Protein AF-A0A7C5R5G2-F1 (afdb_monomer_lite)

Secondary structure (DSSP, 8-state):
--HHHHHHHHHHHHHHHHTS---HHHHHHHHHHHHHHT-HHHHHHHHHHHHT-SSSHHHHHHHHHHHHGGGS-HHHHHHHHHHHHHHHHTTS---HHHHHHHHHHHHHTT-HHHHHHHHS--

Sequence (122 aa):
MLNEEKKILMLLKAIIFHYHGLVEEEEKILYRSAAELDAEKELKWAFDFIARDYITAFERAREYLNQAIKKLGKSKRVQFLNLTWLANREKGYITEMEAAAILKIAKDWEVDRELVSMVQPR

Structure (mmCIF, N/CA/C/O backbone):
data_AF-A0A7C5R5G2-F1
#
_entry.id   AF-A0A7C5R5G2-F1
#
loop_
_atom_site.group_PDB
_atom_site.id
_atom_site.type_symbol
_atom_site.label_atom_id
_atom_site.label_alt_id
_atom_site.label_comp_id
_atom_site.label_asym_id
_atom_site.label_entity_id
_atom_site.label_seq_id
_atom_site.pdbx_PDB_ins_code
_atom_site.Cartn_x
_atom_site.Cartn_y
_atom_site.Cartn_z
_atom_site.occupancy
_atom_site.B_iso_or_equiv
_atom_site.auth_seq_id
_atom_site.auth_comp_id
_atom_site.auth_asym_id
_atom_site.auth_atom_id
_atom_site.pdbx_PDB_model_num
ATOM 1 N N . MET A 1 1 ? -0.364 -9.573 13.105 1.00 68.00 1 MET A N 1
ATOM 2 C CA . MET A 1 1 ? -1.198 -8.803 12.154 1.00 68.00 1 MET A CA 1
ATOM 3 C C . MET A 1 1 ? -2.348 -9.704 11.726 1.00 68.00 1 MET A C 1
ATOM 5 O 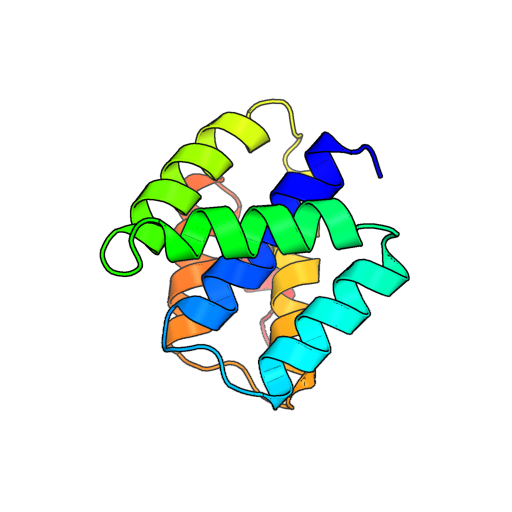O . MET A 1 1 ? -2.089 -10.883 11.518 1.00 68.00 1 MET A O 1
ATOM 9 N N . LEU A 1 2 ? -3.588 -9.210 11.670 1.00 84.88 2 LEU A N 1
ATOM 10 C CA . LEU A 1 2 ? -4.733 -10.013 11.198 1.00 84.88 2 LEU A CA 1
ATOM 11 C C . LEU A 1 2 ? -4.656 -10.215 9.673 1.00 84.88 2 LEU A C 1
ATOM 13 O O . LEU A 1 2 ? -4.081 -9.376 8.985 1.00 84.88 2 LEU A O 1
ATOM 17 N N . ASN A 1 3 ? -5.261 -11.275 9.130 1.00 87.94 3 ASN A N 1
ATOM 18 C CA . ASN A 1 3 ? -5.209 -11.557 7.683 1.00 87.94 3 ASN A CA 1
ATOM 19 C C . ASN A 1 3 ? -5.748 -10.390 6.834 1.00 87.94 3 ASN A C 1
ATOM 21 O O . ASN A 1 3 ? -5.172 -10.043 5.807 1.00 87.94 3 ASN A O 1
ATOM 25 N N . GLU A 1 4 ? -6.805 -9.711 7.293 1.00 92.44 4 GLU A N 1
ATOM 26 C CA . GLU A 1 4 ? -7.324 -8.511 6.620 1.00 92.44 4 GLU A CA 1
ATOM 27 C C . GLU A 1 4 ? -6.304 -7.364 6.609 1.00 92.44 4 GLU A C 1
ATOM 29 O O . GLU A 1 4 ? -6.132 -6.698 5.592 1.00 92.44 4 GLU A O 1
ATOM 34 N N . GLU A 1 5 ? -5.581 -7.161 7.711 1.00 95.88 5 GLU A N 1
ATOM 35 C CA . GLU A 1 5 ? -4.531 -6.144 7.810 1.00 95.88 5 GLU A CA 1
ATOM 36 C C . GLU A 1 5 ? -3.349 -6.456 6.882 1.00 95.88 5 GLU A C 1
ATOM 38 O O . GLU A 1 5 ? -2.877 -5.560 6.182 1.00 95.88 5 GLU A O 1
ATOM 43 N N . LYS A 1 6 ? -2.918 -7.726 6.822 1.00 97.06 6 LYS A N 1
ATOM 44 C CA . LYS A 1 6 ? -1.882 -8.189 5.884 1.00 97.06 6 LYS A CA 1
ATOM 45 C C . LYS A 1 6 ? -2.307 -7.906 4.443 1.00 97.06 6 LYS A C 1
ATOM 47 O O . LYS A 1 6 ? -1.533 -7.357 3.665 1.00 97.06 6 LYS A O 1
ATOM 52 N N . LYS A 1 7 ? -3.569 -8.191 4.111 1.00 97.38 7 LYS A N 1
ATOM 53 C CA . LYS A 1 7 ? -4.141 -7.977 2.777 1.00 97.38 7 LYS A CA 1
ATOM 54 C C . LYS A 1 7 ? -4.173 -6.505 2.374 1.00 97.38 7 LYS A C 1
ATOM 56 O O . LYS A 1 7 ? -3.806 -6.174 1.249 1.00 97.38 7 LYS A O 1
ATOM 61 N N . ILE A 1 8 ? -4.583 -5.625 3.289 1.00 97.62 8 ILE A N 1
ATOM 62 C CA . ILE A 1 8 ? -4.562 -4.170 3.082 1.00 97.62 8 ILE A CA 1
ATOM 63 C C . ILE A 1 8 ? -3.128 -3.702 2.831 1.00 97.62 8 ILE A C 1
ATOM 65 O O . ILE A 1 8 ? -2.879 -2.985 1.865 1.00 97.62 8 ILE A O 1
ATOM 69 N N . LEU A 1 9 ? -2.185 -4.126 3.676 1.00 98.06 9 LEU A N 1
ATOM 70 C CA . LEU A 1 9 ? -0.795 -3.698 3.576 1.00 98.06 9 LEU A CA 1
ATOM 71 C C . LEU A 1 9 ? -0.115 -4.214 2.300 1.00 98.06 9 LEU A C 1
ATOM 73 O O . LEU A 1 9 ? 0.606 -3.453 1.661 1.00 98.06 9 LEU A O 1
ATOM 77 N N . MET A 1 10 ? -0.354 -5.468 1.901 1.00 98.44 10 MET A N 1
ATOM 78 C CA . MET A 1 10 ? 0.207 -6.023 0.663 1.00 98.44 10 MET A CA 1
ATOM 79 C C . MET A 1 10 ? -0.343 -5.324 -0.573 1.00 98.44 10 MET A C 1
ATOM 81 O O . MET A 1 10 ? 0.436 -4.971 -1.454 1.00 98.44 10 MET A O 1
ATOM 85 N N . LEU A 1 11 ? -1.649 -5.042 -0.620 1.00 98.62 11 LEU A N 1
ATOM 86 C CA . LEU A 1 11 ? -2.214 -4.266 -1.721 1.00 98.62 11 LEU A CA 1
ATOM 87 C C . LEU A 1 11 ? -1.662 -2.846 -1.760 1.00 98.62 11 LEU A C 1
ATOM 89 O O . LEU A 1 11 ? -1.316 -2.377 -2.837 1.00 98.62 11 LEU A O 1
ATOM 93 N N . LEU A 1 12 ? -1.560 -2.179 -0.607 1.00 98.56 12 LEU A N 1
ATOM 94 C CA . LEU A 1 12 ? -1.000 -0.834 -0.523 1.00 98.56 12 LEU A CA 1
ATOM 95 C C . LEU A 1 12 ? 0.446 -0.806 -1.036 1.00 98.56 12 LEU A C 1
ATOM 97 O O . LEU A 1 12 ? 0.772 0.026 -1.873 1.00 98.56 12 LEU A O 1
ATOM 101 N N . LYS A 1 13 ? 1.306 -1.727 -0.590 1.00 98.38 13 LYS A N 1
ATOM 102 C CA . LYS A 1 13 ? 2.688 -1.803 -1.084 1.00 98.38 13 LYS A CA 1
ATOM 103 C C . LYS A 1 13 ? 2.733 -2.084 -2.585 1.00 98.38 13 LYS A C 1
ATOM 105 O O . LYS A 1 13 ? 3.390 -1.348 -3.316 1.00 98.38 13 LYS A O 1
ATOM 110 N N . ALA A 1 14 ? 2.017 -3.113 -3.039 1.00 98.31 14 ALA A N 1
ATOM 111 C CA . ALA A 1 14 ? 2.031 -3.527 -4.436 1.00 98.31 14 ALA A CA 1
ATOM 112 C C . ALA A 1 14 ? 1.533 -2.411 -5.359 1.00 98.31 14 ALA A C 1
ATOM 114 O O . ALA A 1 14 ? 2.188 -2.112 -6.351 1.00 98.31 14 ALA A O 1
ATOM 115 N N . ILE A 1 15 ? 0.418 -1.751 -5.027 1.00 98.25 15 ILE A N 1
ATOM 116 C CA . ILE A 1 15 ? -0.140 -0.725 -5.911 1.00 98.25 15 ILE A CA 1
ATOM 117 C C . ILE A 1 15 ? 0.753 0.512 -6.022 1.00 98.25 15 ILE A C 1
ATOM 119 O O . ILE A 1 15 ? 0.791 1.130 -7.082 1.00 98.25 15 ILE A O 1
ATOM 123 N N . ILE A 1 16 ? 1.494 0.859 -4.965 1.00 98.12 16 ILE A N 1
ATOM 124 C CA . ILE A 1 16 ? 2.441 1.975 -5.019 1.00 98.12 16 ILE A CA 1
ATOM 125 C C . ILE A 1 16 ? 3.607 1.653 -5.957 1.00 98.12 16 ILE A C 1
ATOM 127 O O . ILE A 1 16 ? 3.892 2.464 -6.832 1.00 98.12 16 ILE A O 1
ATOM 131 N N . PHE A 1 17 ? 4.218 0.470 -5.847 1.00 96.94 17 PHE A N 1
ATOM 132 C CA . PHE A 1 17 ? 5.287 0.074 -6.772 1.00 96.94 17 PHE A CA 1
ATOM 133 C C . PHE A 1 17 ? 4.783 -0.102 -8.214 1.00 96.94 17 PHE A C 1
ATOM 135 O O . PHE A 1 17 ? 5.445 0.291 -9.164 1.00 96.94 17 PHE A O 1
ATOM 142 N N . HIS A 1 18 ? 3.565 -0.614 -8.407 1.00 95.56 18 HIS A N 1
ATOM 143 C CA . HIS A 1 18 ? 2.971 -0.737 -9.740 1.00 95.56 18 HIS A CA 1
ATOM 144 C C . HIS A 1 18 ? 2.551 0.600 -10.368 1.00 95.56 18 HIS A C 1
ATOM 146 O O . HIS A 1 18 ? 2.220 0.614 -11.553 1.00 95.56 18 HIS A O 1
ATOM 152 N N . TYR A 1 19 ? 2.548 1.710 -9.621 1.00 92.12 19 TYR A N 1
ATOM 153 C CA . TYR A 1 19 ? 1.998 2.984 -10.093 1.00 92.12 19 TYR A CA 1
ATOM 154 C C . TYR A 1 19 ? 2.728 3.549 -11.322 1.00 92.12 19 TYR A C 1
ATOM 156 O O . TYR A 1 19 ? 2.115 4.240 -12.133 1.00 92.12 19 TYR A O 1
ATOM 164 N N . HIS A 1 20 ? 4.016 3.235 -11.482 1.00 89.56 20 HIS A N 1
ATOM 165 C CA . HIS A 1 20 ? 4.832 3.629 -12.640 1.00 89.56 20 HIS A CA 1
ATOM 166 C C . HIS A 1 20 ? 5.376 2.434 -13.446 1.00 89.56 20 HIS A C 1
ATOM 168 O O . HIS A 1 20 ? 6.091 2.628 -14.427 1.00 89.56 20 HIS A O 1
ATOM 174 N N . GLY A 1 21 ? 4.960 1.214 -13.095 1.00 90.44 21 GLY A N 1
ATOM 175 C CA . GLY A 1 21 ? 5.482 -0.034 -13.646 1.00 90.44 21 GLY A CA 1
ATOM 176 C C . GLY A 1 21 ? 6.455 -0.707 -12.681 1.00 90.44 21 GLY A C 1
ATOM 177 O O . GLY A 1 21 ? 7.481 -0.146 -12.327 1.00 90.44 21 GLY A O 1
ATOM 178 N N . LEU A 1 22 ? 6.128 -1.935 -12.275 1.00 93.75 22 LEU A N 1
ATOM 179 C CA . LEU A 1 22 ? 6.937 -2.697 -11.326 1.00 93.75 22 LEU A CA 1
ATOM 180 C C . LEU A 1 22 ? 8.212 -3.224 -11.998 1.00 93.75 22 LEU A C 1
ATOM 182 O O . LEU A 1 22 ? 8.121 -3.909 -13.020 1.00 93.75 22 LEU A O 1
ATOM 186 N N . VAL A 1 23 ? 9.373 -2.964 -11.393 1.00 93.88 23 VAL A N 1
ATOM 187 C CA . VAL A 1 23 ? 10.660 -3.550 -11.817 1.00 93.88 23 VAL A CA 1
ATOM 188 C C . VAL A 1 23 ? 11.107 -4.699 -10.905 1.00 93.88 23 VAL A C 1
ATOM 190 O O . VAL A 1 23 ? 10.603 -4.864 -9.794 1.00 93.88 23 VAL A O 1
ATOM 193 N N . GLU A 1 24 ? 12.072 -5.505 -11.361 1.00 94.56 24 GLU A N 1
ATOM 194 C CA . GLU A 1 24 ? 12.505 -6.731 -10.671 1.00 94.56 24 GLU A CA 1
ATOM 195 C C . GLU A 1 24 ? 13.018 -6.462 -9.242 1.00 94.56 24 GLU A C 1
ATOM 197 O O . GLU A 1 24 ? 12.731 -7.220 -8.312 1.00 94.56 24 GLU A O 1
ATOM 202 N N . GLU A 1 25 ? 13.764 -5.374 -9.029 1.00 94.81 25 GLU A N 1
ATOM 203 C CA . GLU A 1 25 ? 14.253 -4.990 -7.702 1.00 94.81 25 GLU A CA 1
ATOM 204 C C . GLU A 1 25 ? 13.109 -4.666 -6.731 1.00 94.81 25 GLU A C 1
ATOM 206 O O . GLU A 1 25 ? 13.164 -5.037 -5.557 1.00 94.81 25 GLU A O 1
ATOM 211 N N . GLU A 1 26 ? 12.058 -4.009 -7.215 1.00 96.38 26 GLU A N 1
ATOM 212 C CA . GLU A 1 26 ? 10.873 -3.653 -6.429 1.00 96.38 26 GLU A CA 1
ATOM 213 C C . GLU A 1 26 ? 10.006 -4.879 -6.138 1.00 96.38 26 GLU A C 1
ATOM 215 O O . GLU A 1 26 ? 9.498 -5.045 -5.026 1.00 96.38 26 GLU A O 1
ATOM 220 N N . GLU A 1 27 ? 9.899 -5.794 -7.100 1.00 97.31 27 GLU A N 1
ATOM 221 C CA . GLU A 1 27 ? 9.213 -7.067 -6.908 1.00 97.31 27 GLU A CA 1
ATOM 222 C C . GLU A 1 27 ? 9.881 -7.892 -5.792 1.00 97.31 27 GLU A C 1
ATOM 224 O O . GLU A 1 27 ? 9.206 -8.432 -4.910 1.00 97.31 27 GLU A O 1
ATOM 229 N N . LYS A 1 28 ? 11.220 -7.918 -5.742 1.00 97.75 28 LYS A N 1
ATOM 230 C CA . LYS A 1 28 ? 11.973 -8.575 -4.656 1.00 97.75 28 LYS A CA 1
ATOM 231 C C . LYS A 1 28 ? 11.678 -7.963 -3.283 1.00 97.75 28 LYS A C 1
ATOM 233 O O . LYS A 1 28 ? 11.589 -8.706 -2.301 1.00 97.75 28 LYS A O 1
ATOM 238 N N . ILE A 1 29 ? 11.502 -6.642 -3.198 1.00 97.69 29 ILE A N 1
ATOM 239 C CA . ILE A 1 29 ? 11.112 -5.958 -1.952 1.00 97.69 29 ILE A CA 1
ATOM 240 C C . ILE A 1 29 ? 9.718 -6.416 -1.504 1.00 97.69 29 ILE A C 1
ATOM 242 O O . ILE A 1 29 ? 9.499 -6.663 -0.314 1.00 97.69 29 ILE A O 1
ATOM 246 N N . LEU A 1 30 ? 8.780 -6.579 -2.441 1.00 98.06 30 LEU A N 1
ATOM 247 C CA . LEU A 1 30 ? 7.438 -7.080 -2.148 1.00 98.06 30 LEU A CA 1
ATOM 248 C C . LEU A 1 30 ? 7.457 -8.520 -1.631 1.00 98.06 30 LEU A C 1
ATOM 250 O O . LEU A 1 30 ? 6.849 -8.786 -0.593 1.00 98.06 30 LEU A O 1
ATOM 254 N N . TYR A 1 31 ? 8.189 -9.430 -2.281 1.00 98.31 31 TYR A N 1
ATOM 255 C CA . TYR A 1 31 ? 8.305 -10.812 -1.801 1.00 98.31 31 TYR A CA 1
ATOM 256 C C . TYR A 1 31 ? 8.952 -10.898 -0.419 1.00 98.31 31 TYR A C 1
ATOM 258 O O . TYR A 1 31 ? 8.456 -11.627 0.438 1.00 98.31 31 TYR A O 1
ATOM 266 N N . ARG A 1 32 ? 10.013 -10.122 -0.161 1.00 97.94 32 ARG A N 1
ATOM 267 C CA . ARG A 1 32 ? 10.634 -10.058 1.171 1.00 97.94 32 ARG A CA 1
ATOM 268 C C . ARG A 1 32 ? 9.658 -9.522 2.214 1.00 97.94 32 ARG A C 1
ATOM 270 O O . ARG A 1 32 ? 9.479 -10.143 3.256 1.00 97.94 32 ARG A O 1
ATOM 277 N N . SER A 1 33 ? 8.972 -8.423 1.896 1.00 96.81 33 SER A N 1
ATOM 278 C CA . SER A 1 33 ? 7.928 -7.847 2.747 1.00 96.81 33 SER A CA 1
ATOM 279 C C . SER A 1 33 ? 6.828 -8.857 3.076 1.00 96.81 33 SER A C 1
ATOM 281 O O . SER A 1 33 ? 6.329 -8.868 4.198 1.00 96.81 33 SER A O 1
ATOM 283 N N . ALA A 1 34 ? 6.421 -9.678 2.107 1.00 97.75 34 ALA A N 1
ATOM 284 C CA . ALA A 1 34 ? 5.420 -10.711 2.320 1.00 97.75 34 ALA A CA 1
ATOM 285 C C . ALA A 1 34 ? 5.950 -11.835 3.215 1.00 97.75 34 ALA A C 1
ATOM 287 O O . ALA A 1 34 ? 5.254 -12.213 4.151 1.00 97.75 34 ALA A O 1
ATOM 288 N N . ALA A 1 35 ? 7.182 -12.299 2.993 1.00 97.75 35 ALA A N 1
ATOM 289 C CA . ALA A 1 35 ? 7.814 -13.330 3.816 1.00 97.75 35 ALA A CA 1
ATOM 290 C C . ALA A 1 35 ? 7.984 -12.891 5.281 1.00 97.75 35 ALA A C 1
ATOM 292 O O . ALA A 1 35 ? 7.645 -13.629 6.202 1.00 97.75 35 ALA A O 1
ATOM 293 N N . GLU A 1 36 ? 8.430 -11.655 5.520 1.00 96.19 36 GLU A N 1
ATOM 294 C CA . GLU A 1 36 ? 8.570 -11.088 6.871 1.00 96.19 36 GLU A CA 1
ATOM 295 C C . GLU A 1 36 ? 7.232 -10.965 7.615 1.00 96.19 36 GLU A C 1
ATOM 297 O O . GLU A 1 36 ? 7.188 -10.963 8.847 1.00 96.19 36 GLU A O 1
ATOM 302 N N . LEU A 1 37 ? 6.130 -10.850 6.871 1.00 95.62 37 LEU A N 1
ATOM 303 C CA . LEU A 1 37 ? 4.781 -10.710 7.409 1.00 95.62 37 LEU A CA 1
ATOM 304 C C . LEU A 1 37 ? 3.975 -12.013 7.373 1.00 95.62 37 LEU A C 1
ATOM 306 O O . LEU A 1 37 ? 2.833 -11.994 7.845 1.00 95.62 37 LEU A O 1
ATOM 310 N N . ASP A 1 38 ? 4.531 -13.112 6.843 1.00 97.19 38 ASP A N 1
ATOM 311 C CA . ASP A 1 38 ? 3.803 -14.358 6.557 1.00 97.19 38 ASP A CA 1
ATOM 312 C C . ASP A 1 38 ? 2.525 -14.052 5.739 1.00 97.19 38 ASP A C 1
ATOM 314 O O . ASP A 1 38 ? 1.395 -14.286 6.172 1.00 97.19 38 ASP A O 1
ATOM 318 N N . ALA A 1 39 ? 2.698 -13.331 4.627 1.00 97.88 39 ALA A N 1
ATOM 319 C CA . ALA A 1 39 ? 1.637 -12.687 3.845 1.00 97.88 39 ALA A CA 1
ATOM 320 C C . ALA A 1 39 ? 1.719 -12.991 2.334 1.00 97.88 39 ALA A C 1
ATOM 322 O O . ALA A 1 39 ? 1.279 -12.201 1.496 1.00 97.88 39 ALA A O 1
ATOM 323 N N . GLU A 1 40 ? 2.307 -14.121 1.948 1.00 98.06 40 GLU A N 1
ATOM 324 C CA . GLU A 1 40 ? 2.528 -14.507 0.550 1.00 98.06 40 GLU A CA 1
ATOM 325 C C . GLU A 1 40 ? 1.209 -14.702 -0.205 1.00 98.06 40 GLU A C 1
ATOM 327 O O . GLU A 1 40 ? 1.095 -14.356 -1.383 1.00 98.06 40 GLU A O 1
ATOM 332 N N . LYS A 1 41 ? 0.176 -15.209 0.480 1.00 98.06 41 LYS A N 1
ATOM 333 C CA . LYS A 1 41 ? -1.168 -15.369 -0.097 1.00 98.06 41 LYS A CA 1
ATOM 334 C C . LYS A 1 41 ? -1.801 -14.014 -0.400 1.00 98.06 41 LYS A C 1
ATOM 336 O O . LYS A 1 41 ? -2.439 -13.840 -1.438 1.00 98.06 41 LYS A O 1
ATOM 341 N N . GLU A 1 42 ? -1.619 -13.054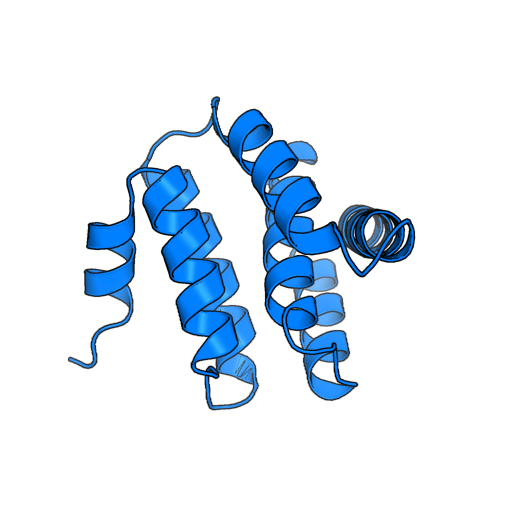 0.496 1.00 98.56 42 GLU A N 1
ATOM 342 C CA . GLU A 1 42 ? -2.102 -11.687 0.371 1.00 98.56 42 GLU A CA 1
ATOM 343 C C . GLU A 1 42 ? -1.359 -10.921 -0.723 1.00 98.56 42 GLU A C 1
ATOM 345 O O . GLU A 1 42 ? -1.999 -10.190 -1.480 1.00 98.56 42 GLU A O 1
ATOM 350 N N . LEU A 1 43 ? -0.043 -11.121 -0.851 1.00 98.56 43 LEU A N 1
ATOM 351 C CA . LEU A 1 43 ? 0.734 -10.552 -1.949 1.00 98.56 43 LEU A CA 1
ATOM 352 C C . LEU A 1 43 ? 0.286 -11.122 -3.294 1.00 98.56 43 LEU A C 1
ATOM 354 O O . LEU A 1 43 ? 0.004 -10.356 -4.214 1.00 98.56 43 LEU A O 1
ATOM 358 N N . LYS A 1 44 ? 0.128 -12.449 -3.395 1.00 98.44 44 LYS A N 1
ATOM 359 C CA . LYS A 1 44 ? -0.411 -13.072 -4.610 1.00 98.44 44 LYS A CA 1
ATOM 360 C C . LYS A 1 44 ? -1.771 -12.472 -4.969 1.00 98.44 44 LYS A C 1
ATOM 362 O O . LYS A 1 44 ? -2.011 -12.119 -6.120 1.00 98.44 44 LYS A O 1
ATOM 367 N N . TRP A 1 45 ? -2.653 -12.323 -3.982 1.00 98.56 45 TRP A N 1
ATOM 368 C CA . TRP A 1 45 ? -3.951 -11.695 -4.200 1.00 98.56 45 TRP A CA 1
ATOM 369 C C . TRP A 1 45 ? -3.828 -10.244 -4.686 1.00 98.56 45 TRP A C 1
ATOM 371 O O . TRP A 1 45 ? -4.600 -9.841 -5.552 1.00 98.56 45 TRP A O 1
ATOM 381 N N . ALA A 1 46 ? -2.882 -9.463 -4.158 1.00 98.56 46 ALA A N 1
ATOM 382 C CA . ALA A 1 46 ? -2.644 -8.093 -4.605 1.00 98.56 46 ALA A CA 1
ATOM 383 C C . ALA A 1 46 ? -2.185 -8.043 -6.072 1.00 98.56 46 ALA A C 1
ATOM 385 O O . ALA A 1 46 ? -2.715 -7.247 -6.846 1.00 98.56 46 ALA A O 1
ATOM 386 N N . PHE A 1 47 ? -1.284 -8.937 -6.485 1.00 98.44 47 PHE A N 1
ATOM 387 C CA . PHE A 1 47 ? -0.887 -9.068 -7.890 1.00 98.44 47 PHE A CA 1
ATOM 388 C C . PHE A 1 47 ? -2.055 -9.483 -8.782 1.00 98.44 47 PHE A C 1
ATOM 390 O O . PHE A 1 47 ? -2.316 -8.819 -9.784 1.00 98.44 47 PHE A O 1
ATOM 397 N N . ASP A 1 48 ? -2.832 -10.492 -8.382 1.00 98.50 48 ASP A N 1
ATOM 398 C CA . ASP A 1 48 ? -4.033 -10.902 -9.117 1.00 98.50 48 ASP A CA 1
ATOM 399 C C . ASP A 1 48 ? -5.067 -9.759 -9.192 1.00 98.50 48 ASP A C 1
ATOM 401 O O . ASP A 1 48 ? -5.788 -9.625 -10.179 1.00 98.50 48 ASP A O 1
ATOM 405 N N . PHE A 1 49 ? -5.181 -8.926 -8.151 1.00 98.44 49 PHE A N 1
ATOM 406 C CA . PHE A 1 49 ? -6.082 -7.772 -8.125 1.00 98.44 49 PHE A CA 1
ATOM 407 C C . PHE A 1 49 ? -5.685 -6.722 -9.166 1.00 98.44 49 PHE A C 1
ATOM 409 O O . PHE A 1 49 ? -6.559 -6.207 -9.874 1.00 98.44 49 PHE A O 1
ATOM 416 N N . ILE A 1 50 ? -4.388 -6.416 -9.249 1.00 98.12 50 ILE A N 1
ATOM 417 C CA . ILE A 1 50 ? -3.811 -5.437 -10.176 1.00 98.12 50 ILE A CA 1
ATOM 418 C C . ILE A 1 50 ? -3.905 -5.965 -11.612 1.00 98.12 50 ILE A C 1
ATOM 420 O O . ILE A 1 50 ? -4.432 -5.274 -12.479 1.00 98.12 50 ILE A O 1
ATOM 424 N N . ALA A 1 51 ? -3.523 -7.225 -11.836 1.00 97.56 51 ALA A N 1
ATOM 425 C CA . ALA A 1 51 ? -3.478 -7.853 -13.156 1.00 97.56 51 ALA A CA 1
ATOM 426 C C . ALA A 1 51 ? -4.839 -7.981 -13.860 1.00 97.56 51 ALA A C 1
ATOM 428 O O . ALA A 1 51 ? -4.886 -8.168 -15.073 1.00 97.56 51 ALA A O 1
ATOM 429 N N . ARG A 1 52 ? -5.957 -7.860 -13.128 1.00 97.38 52 ARG A N 1
ATOM 430 C CA . ARG A 1 52 ? -7.308 -7.828 -13.725 1.00 97.38 52 ARG A CA 1
ATOM 431 C C . ARG A 1 52 ? -7.496 -6.676 -14.704 1.00 97.38 52 ARG A C 1
ATOM 433 O O . ARG A 1 52 ? -8.201 -6.837 -15.690 1.00 97.38 52 ARG A O 1
ATOM 440 N N . ASP A 1 53 ? -6.933 -5.521 -14.373 1.00 96.56 53 ASP A N 1
ATOM 441 C CA . ASP A 1 53 ? -6.966 -4.319 -15.195 1.00 96.56 53 ASP A CA 1
ATOM 442 C C . ASP A 1 53 ? -5.922 -3.354 -14.640 1.00 96.56 53 ASP A C 1
ATOM 444 O O . ASP A 1 53 ? -6.150 -2.738 -13.592 1.00 96.56 53 ASP A O 1
ATOM 448 N N . TYR A 1 54 ? -4.791 -3.263 -15.342 1.00 94.94 54 TYR A N 1
ATOM 449 C CA . TYR A 1 54 ? -3.675 -2.389 -14.996 1.00 94.94 54 TYR A CA 1
ATOM 450 C C . TYR A 1 54 ? -4.016 -0.904 -15.168 1.00 94.94 54 TYR A C 1
ATOM 452 O O . TYR A 1 54 ? -3.481 -0.085 -14.428 1.00 94.94 54 TYR A O 1
ATOM 460 N N . ILE A 1 55 ? -4.919 -0.552 -16.093 1.00 94.69 55 ILE A N 1
ATOM 461 C CA . ILE A 1 55 ? -5.267 0.845 -16.396 1.00 94.69 55 ILE A CA 1
ATOM 462 C C . ILE A 1 55 ? -6.027 1.456 -15.219 1.00 94.69 55 ILE A C 1
ATOM 464 O O . ILE A 1 55 ? -5.744 2.580 -14.819 1.00 94.69 55 ILE A O 1
ATOM 468 N N . THR A 1 56 ? -6.967 0.708 -14.638 1.00 97.00 56 THR A N 1
ATOM 469 C CA . THR A 1 56 ? -7.781 1.174 -13.501 1.00 97.00 56 THR A CA 1
ATOM 470 C C . THR A 1 56 ? -7.295 0.650 -12.149 1.00 97.00 56 THR A C 1
ATOM 472 O O . THR A 1 56 ? -7.963 0.844 -11.130 1.00 97.00 56 THR A O 1
ATOM 475 N N . ALA A 1 57 ? -6.153 -0.049 -12.105 1.00 97.75 57 ALA A N 1
ATOM 476 C CA . ALA A 1 57 ? -5.679 -0.737 -10.905 1.00 97.75 57 ALA A CA 1
ATOM 477 C C . ALA A 1 57 ? -5.553 0.205 -9.702 1.00 97.75 57 ALA A C 1
ATOM 479 O O . ALA A 1 57 ? -5.965 -0.163 -8.599 1.00 97.75 57 ALA A O 1
ATOM 480 N N . PHE A 1 58 ? -5.018 1.412 -9.911 1.00 97.88 58 PHE A N 1
ATOM 481 C CA . PHE A 1 58 ? -4.797 2.370 -8.831 1.00 97.88 58 PHE A CA 1
ATOM 482 C C . PHE A 1 58 ? -6.116 2.877 -8.247 1.00 97.88 58 PHE A C 1
ATOM 484 O O . PHE A 1 58 ? -6.314 2.813 -7.034 1.00 97.88 58 PHE A O 1
ATOM 491 N N . GLU A 1 59 ? -7.053 3.310 -9.089 1.00 98.06 59 GLU A N 1
ATOM 492 C CA . GLU A 1 59 ? -8.383 3.755 -8.669 1.00 98.06 59 GLU A CA 1
ATOM 493 C C . GLU A 1 59 ? -9.146 2.641 -7.943 1.00 98.06 59 GLU A C 1
ATOM 495 O O . GLU A 1 59 ? -9.680 2.877 -6.857 1.00 98.06 59 GLU A O 1
ATOM 500 N N . ARG A 1 60 ? -9.132 1.411 -8.477 1.00 98.31 60 ARG A N 1
ATOM 501 C CA . ARG A 1 60 ? -9.779 0.256 -7.833 1.00 98.31 60 ARG A CA 1
ATOM 502 C C . ARG A 1 60 ? -9.140 -0.078 -6.487 1.00 98.31 60 ARG A C 1
ATOM 504 O O . ARG A 1 60 ? -9.849 -0.383 -5.527 1.00 98.31 60 ARG A O 1
ATOM 511 N N . ALA A 1 61 ? -7.811 -0.036 -6.395 1.00 98.44 61 ALA A N 1
ATOM 512 C CA . ALA A 1 61 ? -7.102 -0.289 -5.145 1.00 98.44 61 ALA A CA 1
ATOM 513 C C . ALA A 1 61 ? -7.414 0.796 -4.114 1.00 98.44 61 ALA A C 1
ATOM 515 O O . ALA A 1 61 ? -7.724 0.473 -2.972 1.00 98.44 61 ALA A O 1
ATOM 516 N N . ARG A 1 62 ? -7.403 2.070 -4.519 1.00 98.00 62 ARG A N 1
ATOM 517 C CA . ARG A 1 62 ? -7.765 3.217 -3.680 1.00 98.00 62 ARG A CA 1
ATOM 518 C C . ARG A 1 62 ? -9.177 3.069 -3.116 1.00 98.00 62 ARG A C 1
ATOM 520 O O . ARG A 1 62 ? -9.364 3.213 -1.911 1.00 98.00 62 ARG A O 1
ATOM 527 N N . GLU A 1 63 ? -10.153 2.715 -3.951 1.00 98.19 63 GLU A N 1
ATOM 528 C CA . GLU A 1 63 ? -11.525 2.462 -3.504 1.00 98.19 63 GLU A CA 1
ATOM 529 C C . GLU A 1 63 ? -11.592 1.310 -2.493 1.00 98.19 63 GLU A C 1
ATOM 531 O O . GLU A 1 63 ? -12.131 1.482 -1.397 1.00 98.19 63 GLU A O 1
ATOM 536 N N . TYR A 1 64 ? -10.991 0.160 -2.816 1.00 98.19 64 TYR A N 1
ATOM 537 C CA . TYR A 1 64 ? -10.949 -0.996 -1.918 1.00 98.19 64 TYR A CA 1
ATOM 538 C C . TYR A 1 64 ? -10.316 -0.644 -0.566 1.00 98.19 64 TYR A C 1
ATOM 540 O O . TYR A 1 64 ? -10.869 -0.947 0.493 1.00 98.19 64 TYR A O 1
ATOM 548 N N . LEU A 1 65 ? -9.162 0.021 -0.599 1.00 98.25 65 LEU A N 1
ATOM 549 C CA . LEU A 1 65 ? -8.405 0.426 0.576 1.00 98.25 65 LEU A CA 1
ATOM 550 C C . LEU A 1 65 ? -9.210 1.394 1.453 1.00 98.25 65 LEU A C 1
ATOM 552 O O . LEU A 1 65 ? -9.302 1.179 2.660 1.00 98.25 65 LEU A O 1
ATOM 556 N N . ASN A 1 66 ? -9.867 2.394 0.860 1.00 97.94 66 ASN A N 1
ATOM 557 C CA . ASN A 1 66 ? -10.705 3.353 1.587 1.00 97.94 66 ASN A CA 1
ATOM 558 C C . ASN A 1 66 ? -11.879 2.680 2.313 1.00 97.94 66 ASN A C 1
ATOM 560 O O . ASN A 1 66 ? -12.259 3.110 3.401 1.00 97.94 66 ASN A O 1
ATOM 564 N N . GLN A 1 67 ? -12.436 1.598 1.762 1.00 97.12 67 GLN A N 1
ATOM 565 C CA . GLN A 1 67 ? -13.438 0.796 2.469 1.00 97.12 67 GLN A CA 1
ATOM 566 C C . GLN A 1 67 ? -12.809 -0.048 3.585 1.00 97.12 67 GLN A C 1
ATOM 568 O O . GLN A 1 67 ? -13.329 -0.085 4.703 1.00 97.12 67 GLN A O 1
ATOM 573 N N . ALA A 1 68 ? -11.682 -0.702 3.302 1.00 95.56 68 ALA A N 1
ATOM 574 C CA . ALA A 1 68 ? -11.036 -1.642 4.214 1.00 95.56 68 ALA A CA 1
ATOM 575 C C . ALA A 1 68 ? -10.477 -0.967 5.482 1.00 95.56 68 ALA A C 1
ATOM 577 O O . ALA A 1 68 ? -10.521 -1.544 6.569 1.00 95.56 68 ALA A O 1
ATOM 578 N N . ILE A 1 69 ? -10.011 0.280 5.375 1.00 94.50 69 ILE A N 1
ATOM 579 C CA . ILE A 1 69 ? -9.426 1.020 6.502 1.00 94.50 69 ILE A CA 1
ATOM 580 C C . ILE A 1 69 ? -10.454 1.687 7.432 1.00 94.50 69 ILE A C 1
ATOM 582 O O . ILE A 1 69 ? -10.064 2.224 8.470 1.00 94.50 69 ILE A O 1
ATOM 586 N N . LYS A 1 70 ? -11.764 1.632 7.134 1.00 93.00 70 LYS A N 1
ATOM 587 C CA . LYS A 1 70 ? -12.822 2.264 7.957 1.00 93.00 70 LYS A CA 1
ATOM 588 C C . LYS A 1 70 ? -12.814 1.809 9.417 1.00 93.00 70 LYS A C 1
ATOM 590 O O . LYS A 1 70 ? -13.090 2.606 10.308 1.00 93.00 70 LYS A O 1
ATOM 595 N N . LYS A 1 71 ? -12.475 0.540 9.662 1.00 89.25 71 LYS A N 1
ATOM 596 C CA . LYS A 1 71 ? -12.382 -0.043 11.012 1.00 89.25 71 LYS A CA 1
ATOM 597 C C . LYS A 1 71 ? -11.031 0.215 11.690 1.00 89.25 71 LYS A C 1
ATOM 599 O O . LYS A 1 71 ? -10.874 -0.092 12.867 1.00 89.25 71 LYS A O 1
ATOM 604 N N . LEU A 1 72 ? -10.052 0.757 10.964 1.00 92.75 72 LEU A N 1
ATOM 605 C CA . LEU A 1 72 ? -8.723 1.036 11.492 1.00 92.75 72 LEU A CA 1
ATOM 606 C C . LEU A 1 72 ? -8.687 2.426 12.125 1.00 92.75 72 LEU A C 1
ATOM 608 O O . LEU A 1 72 ? -9.089 3.418 11.509 1.00 92.75 72 LEU A O 1
ATOM 612 N N . GLY A 1 73 ? -8.147 2.501 13.340 1.00 94.69 73 GLY A N 1
ATOM 613 C CA . GLY A 1 73 ? -7.840 3.770 13.991 1.00 94.69 73 GLY A CA 1
ATOM 614 C C . GLY A 1 73 ? -6.713 4.524 13.278 1.00 94.69 73 GLY A C 1
ATOM 615 O O . GLY A 1 73 ? -5.883 3.929 12.586 1.00 94.69 73 GLY A O 1
ATOM 616 N N . LYS A 1 74 ? -6.652 5.841 13.497 1.00 95.19 74 LYS A N 1
ATOM 617 C CA . LYS A 1 74 ? -5.697 6.753 12.846 1.00 95.19 74 LYS A CA 1
ATOM 618 C C . LYS A 1 74 ? -4.240 6.277 12.926 1.00 95.19 74 LYS A C 1
ATOM 620 O O . LYS A 1 74 ? -3.553 6.235 11.912 1.00 95.19 74 LYS A O 1
ATOM 625 N N . SER A 1 75 ? -3.800 5.831 14.105 1.00 94.75 75 SER A N 1
ATOM 626 C CA . SER A 1 75 ? -2.436 5.320 14.324 1.00 94.75 75 SER A CA 1
ATOM 627 C C . SER A 1 75 ? -2.083 4.145 13.398 1.00 94.75 75 SER A C 1
ATOM 629 O O . SER A 1 75 ? -1.006 4.119 12.806 1.00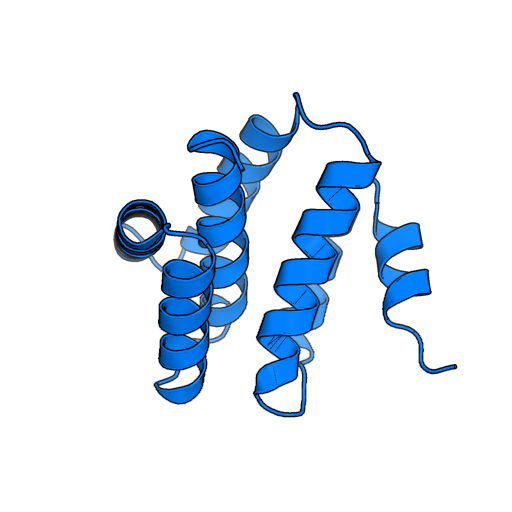 94.75 75 SER A O 1
ATOM 631 N N . LYS A 1 76 ? -3.019 3.214 13.175 1.00 95.88 76 LYS A N 1
ATOM 632 C CA . LYS A 1 76 ? -2.798 2.067 12.283 1.00 95.88 76 LYS A CA 1
ATOM 633 C C . LYS A 1 76 ? -2.704 2.493 10.813 1.00 95.88 76 LYS A C 1
ATOM 635 O O . LYS A 1 76 ? -1.872 1.968 10.080 1.00 95.88 76 LYS A O 1
ATOM 640 N N . ARG A 1 77 ? -3.506 3.476 10.387 1.00 97.12 77 ARG A N 1
ATOM 641 C CA . ARG A 1 77 ? -3.439 4.044 9.026 1.00 97.12 77 ARG A CA 1
ATOM 642 C C . ARG A 1 77 ? -2.068 4.666 8.759 1.00 97.12 77 ARG A C 1
ATOM 644 O O . ARG A 1 77 ? -1.439 4.346 7.755 1.00 97.12 77 ARG A O 1
ATOM 651 N N . VAL A 1 78 ? -1.576 5.474 9.704 1.00 96.88 78 VAL A N 1
ATOM 652 C CA . VAL A 1 78 ? -0.220 6.050 9.652 1.00 96.88 78 VAL A CA 1
ATOM 653 C C . VAL A 1 78 ? 0.835 4.945 9.617 1.00 96.88 78 VAL A C 1
ATOM 655 O O . VAL A 1 78 ? 1.745 4.998 8.795 1.00 96.88 78 VAL A O 1
ATOM 658 N N . GLN A 1 79 ? 0.696 3.905 10.446 1.00 96.19 79 GLN A N 1
ATOM 659 C CA . GLN A 1 79 ? 1.619 2.769 10.450 1.00 96.19 79 GLN A CA 1
ATOM 660 C C . GLN A 1 79 ? 1.702 2.084 9.077 1.00 96.19 79 GLN A C 1
ATOM 662 O O . GLN A 1 79 ? 2.798 1.760 8.628 1.00 96.19 79 GLN A O 1
ATOM 667 N N . PHE A 1 80 ? 0.577 1.867 8.393 1.00 97.56 80 PHE A N 1
ATOM 668 C CA . PHE A 1 80 ? 0.572 1.220 7.075 1.00 97.56 80 PHE A CA 1
ATOM 669 C C . PHE A 1 80 ? 1.244 2.077 6.003 1.00 97.56 80 PHE A C 1
ATOM 671 O O . PHE A 1 80 ? 2.016 1.553 5.195 1.00 97.56 80 PHE A O 1
ATOM 678 N N . LEU A 1 81 ? 1.010 3.391 6.032 1.00 97.81 81 LEU A N 1
ATOM 679 C CA . LEU A 1 81 ? 1.705 4.329 5.153 1.00 97.81 81 LEU A CA 1
ATOM 680 C C . LEU A 1 81 ? 3.208 4.347 5.441 1.00 97.81 81 LEU A C 1
ATOM 682 O O . LEU A 1 81 ? 3.995 4.293 4.503 1.00 97.81 81 LEU A O 1
ATOM 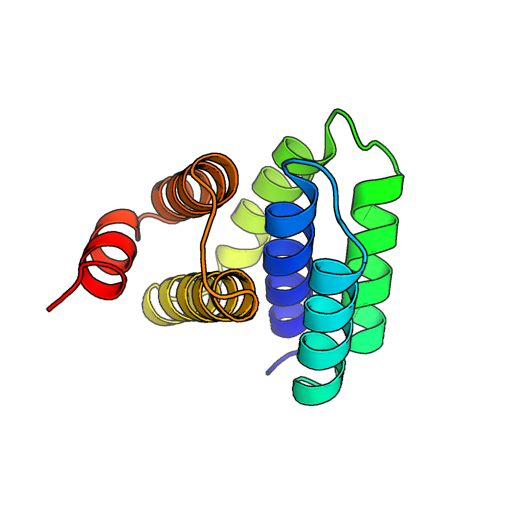686 N N . ASN A 1 82 ? 3.613 4.326 6.715 1.00 96.00 82 ASN A N 1
ATOM 687 C CA . ASN A 1 82 ? 5.021 4.246 7.098 1.00 96.00 82 ASN A CA 1
ATOM 688 C C . ASN A 1 82 ? 5.693 2.978 6.571 1.00 96.00 82 ASN A C 1
ATOM 690 O O . ASN A 1 82 ? 6.733 3.046 5.929 1.00 96.00 82 ASN A O 1
ATOM 694 N N . LEU A 1 83 ? 5.081 1.814 6.794 1.00 96.38 83 LEU A N 1
ATOM 695 C CA . LEU A 1 83 ? 5.620 0.538 6.317 1.00 96.38 83 LEU A CA 1
ATOM 696 C C . LEU A 1 83 ? 5.724 0.491 4.788 1.00 96.38 83 LEU A C 1
ATOM 698 O O . LEU A 1 83 ? 6.626 -0.149 4.252 1.00 96.38 83 LEU A O 1
ATOM 702 N N . THR A 1 84 ? 4.814 1.166 4.088 1.00 97.62 84 THR A N 1
ATOM 703 C CA . THR A 1 84 ? 4.855 1.283 2.626 1.00 97.62 84 THR A CA 1
ATOM 704 C C . THR A 1 84 ? 5.952 2.236 2.167 1.00 97.62 84 THR A C 1
ATOM 706 O O . THR A 1 84 ? 6.701 1.905 1.251 1.00 97.62 84 THR A O 1
ATOM 709 N N . TRP A 1 85 ? 6.094 3.383 2.832 1.00 96.62 85 TRP A N 1
ATOM 710 C CA . TRP A 1 85 ? 7.160 4.348 2.576 1.00 96.62 85 TRP A CA 1
ATOM 711 C C . TRP A 1 85 ? 8.545 3.735 2.798 1.00 96.62 85 TRP A C 1
ATOM 713 O O . TRP A 1 85 ? 9.421 3.858 1.948 1.00 96.62 85 TRP A O 1
ATOM 723 N N . LEU A 1 86 ? 8.735 3.026 3.914 1.00 95.19 86 LEU A N 1
ATOM 724 C CA . LEU A 1 86 ? 9.990 2.346 4.234 1.00 95.19 86 LEU A CA 1
ATOM 725 C C . LEU A 1 86 ? 10.343 1.287 3.188 1.00 95.19 86 LEU A C 1
ATOM 727 O O . LEU A 1 86 ? 11.477 1.287 2.723 1.00 95.19 86 LEU A O 1
ATOM 731 N N . ALA A 1 87 ? 9.374 0.468 2.764 1.00 96.12 87 ALA A N 1
ATOM 732 C CA . ALA A 1 87 ? 9.588 -0.509 1.696 1.00 96.12 87 ALA A CA 1
ATOM 733 C C . ALA A 1 87 ? 10.014 0.174 0.386 1.00 96.12 87 ALA A C 1
ATOM 735 O O . ALA A 1 87 ? 10.986 -0.236 -0.237 1.00 96.12 87 ALA A O 1
ATOM 736 N N . ASN A 1 88 ? 9.347 1.268 -0.003 1.00 94.38 88 ASN A N 1
ATOM 737 C CA . ASN A 1 88 ? 9.729 2.034 -1.195 1.00 94.38 88 ASN A CA 1
ATOM 738 C C . ASN A 1 88 ? 11.143 2.612 -1.085 1.00 94.38 88 ASN A C 1
ATOM 740 O O . ASN A 1 88 ? 11.859 2.658 -2.076 1.00 94.38 88 ASN A O 1
ATOM 744 N N . ARG A 1 89 ? 11.572 3.003 0.119 1.00 94.12 89 ARG A N 1
ATOM 745 C CA . ARG A 1 89 ? 12.911 3.545 0.371 1.00 94.12 89 ARG A CA 1
ATOM 746 C C . ARG A 1 89 ? 14.020 2.487 0.343 1.00 94.12 89 ARG A C 1
ATOM 748 O O . ARG A 1 89 ? 15.182 2.872 0.235 1.00 94.12 89 ARG A O 1
ATOM 755 N N . GLU A 1 90 ? 13.719 1.188 0.426 1.00 94.19 90 GLU A N 1
ATOM 756 C CA . GLU A 1 90 ? 14.748 0.128 0.444 1.00 94.19 90 GLU A CA 1
ATOM 757 C C . GLU A 1 90 ? 15.650 0.147 -0.798 1.00 94.19 90 GLU A C 1
ATOM 759 O O . GLU A 1 90 ? 16.829 -0.188 -0.699 1.00 94.19 90 GLU A O 1
ATOM 764 N N . LYS A 1 91 ? 15.143 0.619 -1.945 1.00 92.31 91 LYS A N 1
ATOM 765 C CA . LYS A 1 91 ? 15.933 0.813 -3.175 1.00 92.31 91 LYS A CA 1
ATOM 766 C C . LYS A 1 91 ? 16.846 2.053 -3.155 1.00 92.31 91 LYS A C 1
ATOM 768 O O . LYS A 1 91 ? 17.508 2.354 -4.142 1.00 92.31 91 LYS A O 1
ATOM 773 N N . GLY A 1 92 ? 16.885 2.789 -2.042 1.00 91.81 92 GLY A N 1
ATOM 774 C CA . GLY A 1 92 ? 17.744 3.956 -1.811 1.00 91.81 92 GLY A CA 1
ATOM 775 C C . GLY A 1 92 ? 17.096 5.312 -2.110 1.00 91.81 92 GLY A C 1
ATOM 776 O O . GLY A 1 92 ? 17.625 6.342 -1.694 1.00 91.81 92 GLY A O 1
ATOM 777 N N . TYR A 1 93 ? 15.941 5.337 -2.773 1.00 90.25 93 TYR A N 1
ATOM 778 C CA . TYR A 1 93 ? 15.190 6.549 -3.105 1.00 90.25 93 TYR A CA 1
ATOM 779 C C . TYR A 1 93 ? 13.693 6.241 -3.235 1.00 90.25 93 TYR A C 1
ATOM 781 O O . TYR A 1 93 ? 13.298 5.081 -3.297 1.00 90.25 93 TYR A O 1
ATOM 789 N N . ILE A 1 94 ? 12.865 7.284 -3.291 1.00 93.31 94 ILE A N 1
ATOM 790 C CA . ILE A 1 94 ? 11.440 7.196 -3.636 1.00 93.31 94 ILE A CA 1
ATOM 791 C C . ILE A 1 94 ? 11.204 8.161 -4.792 1.00 93.31 94 ILE A C 1
ATOM 793 O O . ILE A 1 94 ? 11.668 9.302 -4.744 1.00 93.31 94 ILE A O 1
ATOM 797 N N . THR A 1 95 ? 10.527 7.702 -5.840 1.00 94.00 95 THR A N 1
ATOM 798 C CA . THR A 1 95 ? 10.200 8.549 -6.995 1.00 94.00 95 THR A CA 1
ATOM 799 C C . THR A 1 95 ? 9.113 9.567 -6.645 1.00 94.00 95 THR A C 1
ATOM 801 O O . THR A 1 95 ? 8.318 9.368 -5.724 1.00 94.00 95 THR A O 1
ATOM 804 N N . GLU A 1 96 ? 9.019 10.655 -7.415 1.00 94.31 96 GLU A N 1
ATOM 805 C CA . GLU A 1 96 ? 7.927 11.627 -7.258 1.00 94.31 96 GLU A CA 1
ATOM 806 C C . GLU A 1 96 ? 6.552 10.968 -7.450 1.00 94.31 96 GLU A C 1
ATOM 808 O O . GLU A 1 96 ? 5.616 11.264 -6.708 1.00 94.31 96 GLU A O 1
ATOM 813 N N . MET A 1 97 ? 6.441 10.021 -8.389 1.00 95.06 97 MET A N 1
ATOM 814 C CA . MET A 1 97 ? 5.197 9.301 -8.665 1.00 95.06 97 MET A CA 1
ATOM 815 C C . MET A 1 97 ? 4.751 8.445 -7.470 1.00 95.06 97 MET A C 1
ATOM 817 O O . MET A 1 97 ? 3.582 8.496 -7.089 1.00 95.06 97 MET A O 1
ATOM 821 N N . GLU A 1 98 ? 5.670 7.719 -6.830 1.00 96.00 98 GLU A N 1
ATOM 822 C CA . GLU A 1 98 ? 5.382 6.937 -5.617 1.00 96.00 98 GLU A CA 1
ATOM 823 C C . GLU A 1 98 ? 5.018 7.838 -4.441 1.00 96.00 98 GLU A C 1
ATOM 825 O O . GLU A 1 98 ? 4.024 7.597 -3.756 1.00 96.00 98 GLU A O 1
ATOM 830 N N . ALA A 1 99 ? 5.779 8.915 -4.227 1.00 95.75 99 ALA A N 1
ATOM 831 C CA . ALA A 1 99 ? 5.496 9.871 -3.165 1.00 95.75 99 ALA A CA 1
ATOM 832 C C . ALA A 1 99 ? 4.118 10.529 -3.352 1.00 95.75 99 ALA A C 1
ATOM 834 O O . ALA A 1 99 ? 3.346 10.6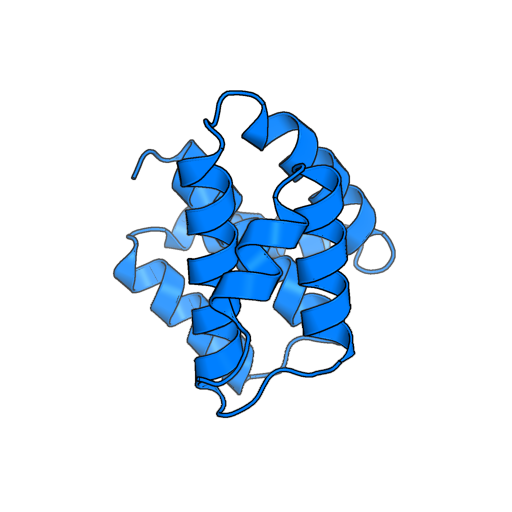32 -2.395 1.00 95.75 99 ALA A O 1
ATOM 835 N N . ALA A 1 100 ? 3.771 10.913 -4.584 1.00 95.75 100 ALA A N 1
ATOM 836 C CA . ALA A 1 100 ? 2.464 11.464 -4.926 1.00 95.75 100 ALA A CA 1
ATOM 837 C C . ALA A 1 100 ? 1.337 10.446 -4.703 1.00 95.75 100 ALA A C 1
ATOM 839 O O . ALA A 1 100 ? 0.289 10.802 -4.156 1.00 95.75 100 ALA A O 1
ATOM 840 N N . ALA A 1 101 ? 1.549 9.180 -5.069 1.00 97.62 101 ALA A N 1
ATOM 841 C CA . ALA A 1 101 ? 0.584 8.109 -4.853 1.00 97.62 101 ALA A CA 1
ATOM 842 C C . ALA A 1 101 ? 0.349 7.837 -3.355 1.00 97.62 101 ALA A C 1
ATOM 844 O O . ALA A 1 101 ? -0.804 7.796 -2.914 1.00 97.62 101 ALA A O 1
ATOM 845 N N . ILE A 1 102 ? 1.415 7.748 -2.549 1.00 97.62 102 ILE A N 1
ATOM 846 C CA . ILE A 1 102 ? 1.315 7.587 -1.088 1.00 97.62 102 ILE A CA 1
ATOM 847 C C . ILE A 1 102 ? 0.604 8.798 -0.469 1.00 97.62 102 ILE A C 1
ATOM 849 O O . ILE A 1 102 ? -0.305 8.624 0.343 1.00 97.62 102 ILE A O 1
ATOM 853 N N . LEU A 1 103 ? 0.956 10.023 -0.875 1.00 97.12 103 LEU A N 1
ATOM 854 C CA . LEU A 1 103 ? 0.322 11.243 -0.370 1.00 97.12 103 LEU A CA 1
ATOM 855 C C . LEU A 1 103 ? -1.167 11.314 -0.734 1.00 97.12 103 LEU A C 1
ATOM 857 O O . LEU A 1 103 ? -1.978 11.746 0.085 1.00 97.12 103 LEU A O 1
ATOM 861 N N . LYS A 1 104 ? -1.551 10.868 -1.935 1.00 97.75 104 LYS A N 1
ATOM 862 C CA . LYS A 1 104 ? -2.957 10.796 -2.360 1.00 97.75 104 LYS A CA 1
ATOM 863 C C . LYS A 1 104 ? -3.759 9.852 -1.461 1.00 97.75 104 LYS A C 1
ATOM 865 O O . LYS A 1 104 ? -4.832 10.232 -1.005 1.00 97.75 104 LYS A O 1
ATOM 870 N N . ILE A 1 105 ? -3.216 8.676 -1.142 1.00 98.12 105 ILE A N 1
ATOM 871 C CA . ILE A 1 105 ? -3.845 7.737 -0.198 1.00 98.12 105 ILE A CA 1
ATOM 872 C C . ILE A 1 105 ? -3.886 8.328 1.219 1.00 98.12 105 ILE A C 1
ATOM 874 O O . ILE A 1 105 ? -4.901 8.236 1.901 1.00 98.12 105 ILE A O 1
ATOM 878 N N . ALA A 1 106 ? -2.820 8.993 1.666 1.00 98.00 106 ALA A N 1
ATOM 879 C CA . ALA A 1 106 ? -2.778 9.600 2.994 1.00 98.00 106 ALA A CA 1
ATOM 880 C C . ALA A 1 106 ? -3.824 10.706 3.183 1.00 98.00 106 ALA A C 1
ATOM 882 O O . ALA A 1 106 ? -4.418 10.805 4.257 1.00 98.00 106 ALA A O 1
ATOM 883 N N . LYS A 1 107 ? -4.086 11.497 2.134 1.00 97.94 107 LYS A N 1
ATOM 884 C CA . LYS A 1 107 ? -5.165 12.494 2.120 1.00 97.94 107 LYS A CA 1
ATOM 885 C C . LYS A 1 107 ? -6.537 11.845 2.254 1.00 97.94 107 LYS A C 1
ATOM 887 O O . LYS A 1 107 ? -7.320 12.288 3.085 1.00 97.94 107 LYS A O 1
ATOM 892 N N . ASP A 1 108 ? -6.804 10.771 1.512 1.00 97.81 108 ASP A N 1
ATOM 893 C CA . ASP A 1 108 ? -8.065 10.024 1.641 1.00 97.81 108 ASP A CA 1
ATOM 894 C C . ASP A 1 108 ? -8.276 9.449 3.040 1.00 97.81 108 ASP A C 1
ATOM 896 O O . ASP A 1 108 ? -9.402 9.285 3.500 1.00 97.81 108 ASP A O 1
ATOM 900 N N . TRP A 1 109 ? -7.178 9.095 3.702 1.00 97.75 109 TRP A N 1
ATOM 901 C CA . TRP A 1 109 ? -7.191 8.491 5.028 1.00 97.75 109 TRP A CA 1
ATOM 902 C C . TRP A 1 109 ? -7.152 9.520 6.162 1.00 97.75 109 TRP A C 1
ATOM 904 O O . TRP A 1 109 ? -7.186 9.114 7.330 1.00 97.75 109 TRP A O 1
ATOM 914 N N . GLU A 1 110 ? -7.095 10.814 5.818 1.00 97.38 110 GLU A N 1
ATOM 915 C CA . GLU A 1 110 ? -7.010 11.969 6.722 1.00 97.38 110 GLU A CA 1
ATOM 916 C C . GLU A 1 110 ? -5.788 11.915 7.662 1.00 97.38 110 GLU A C 1
ATOM 918 O O . GLU A 1 110 ? -5.865 12.194 8.865 1.00 97.38 110 GLU A O 1
ATOM 923 N N . VAL A 1 111 ? -4.646 11.497 7.107 1.00 97.44 111 VAL A N 1
ATOM 924 C CA . VAL A 1 111 ? -3.360 11.317 7.812 1.00 97.44 111 VAL A CA 1
ATOM 925 C C . VAL A 1 111 ? -2.166 11.885 7.032 1.00 97.44 111 VAL A C 1
ATOM 927 O O . VAL A 1 111 ? -1.016 11.491 7.232 1.00 97.44 111 VAL A O 1
ATOM 930 N N . ASP A 1 112 ? -2.427 12.796 6.097 1.00 95.56 112 ASP A N 1
ATOM 931 C CA . ASP A 1 112 ? -1.416 13.428 5.250 1.00 95.56 112 ASP A CA 1
ATOM 932 C C . ASP A 1 112 ? -0.413 14.264 6.057 1.00 95.56 112 ASP A C 1
ATOM 934 O O . ASP A 1 112 ? 0.785 14.225 5.778 1.00 95.56 112 ASP A O 1
ATOM 938 N N . ARG A 1 113 ? -0.868 14.960 7.105 1.00 95.50 113 ARG A N 1
ATOM 939 C CA . ARG A 1 113 ? 0.018 15.726 7.999 1.00 95.50 113 ARG A CA 1
ATOM 940 C C . ARG A 1 113 ? 1.013 14.826 8.727 1.00 95.50 113 ARG A C 1
ATOM 942 O O . ARG A 1 113 ? 2.200 15.136 8.760 1.00 95.50 113 ARG A O 1
ATOM 949 N N . GLU A 1 114 ? 0.545 13.709 9.276 1.00 95.44 114 GLU A N 1
ATOM 950 C CA . GLU A 1 114 ? 1.386 12.732 9.968 1.00 95.44 114 GLU A CA 1
ATOM 951 C C . GLU A 1 114 ? 2.399 12.090 9.023 1.00 95.44 114 GLU A C 1
ATOM 953 O O . GLU A 1 114 ? 3.563 11.937 9.394 1.00 95.44 114 GLU A O 1
ATOM 958 N N . LEU A 1 115 ? 1.977 11.761 7.796 1.00 92.25 115 LEU A N 1
ATOM 959 C CA . LEU A 1 115 ? 2.887 11.279 6.762 1.00 92.25 115 LEU A CA 1
ATOM 960 C C . LEU A 1 115 ? 3.991 12.309 6.495 1.00 92.25 115 LEU A C 1
ATOM 962 O O . LEU A 1 115 ? 5.164 11.956 6.535 1.00 92.25 115 LEU A O 1
ATOM 966 N N . VAL A 1 116 ? 3.640 13.579 6.266 1.00 91.62 116 VAL A N 1
ATOM 967 C CA . VAL A 1 116 ? 4.627 14.635 5.984 1.00 91.62 116 VAL A CA 1
ATOM 968 C C . VAL A 1 116 ? 5.620 14.786 7.138 1.00 91.62 116 VAL A C 1
ATOM 970 O O . VAL A 1 116 ? 6.826 14.794 6.904 1.00 91.62 116 VAL A O 1
ATOM 973 N N . SER A 1 117 ? 5.145 14.835 8.384 1.00 91.94 117 SER A N 1
ATOM 974 C CA . SER A 1 117 ? 6.025 14.925 9.558 1.00 91.94 117 SER A CA 1
ATOM 975 C C . SER A 1 117 ? 6.960 13.723 9.716 1.00 91.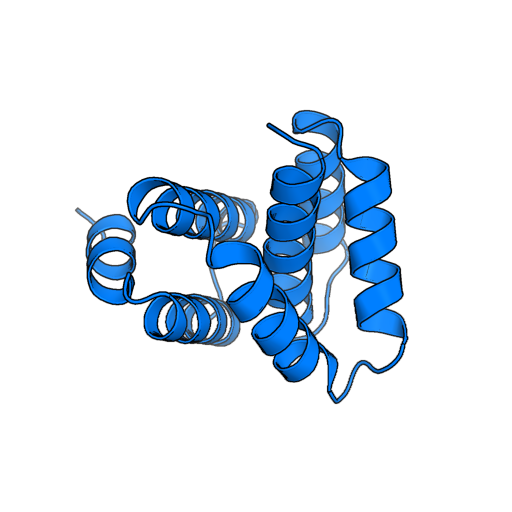94 117 SER A C 1
ATOM 977 O O . SER A 1 117 ? 8.041 13.857 10.281 1.00 91.94 117 SER A O 1
ATOM 979 N N . MET A 1 118 ? 6.553 12.548 9.237 1.00 88.50 118 MET A N 1
ATOM 980 C CA . MET A 1 118 ? 7.338 11.319 9.316 1.00 88.50 118 MET A CA 1
ATOM 981 C C . MET A 1 118 ? 8.450 11.248 8.262 1.00 88.50 118 MET A C 1
ATOM 983 O O . MET A 1 118 ? 9.485 10.636 8.520 1.00 88.50 118 MET A O 1
ATOM 987 N N . VAL A 1 119 ? 8.243 11.844 7.084 1.00 85.31 119 VAL A N 1
ATOM 988 C CA . VAL A 1 119 ? 9.159 11.701 5.936 1.00 85.31 119 VAL A CA 1
ATOM 989 C C . VAL A 1 119 ? 10.097 12.887 5.732 1.00 85.31 119 VAL A C 1
ATOM 991 O O . VAL A 1 119 ? 11.043 12.782 4.952 1.00 85.31 119 VAL A O 1
ATOM 994 N N . GLN A 1 120 ? 9.854 14.010 6.410 1.00 80.12 120 GLN A N 1
ATOM 995 C CA . GLN A 1 120 ? 10.750 15.160 6.348 1.00 80.12 120 GLN A CA 1
ATOM 996 C C . GLN A 1 120 ? 12.142 14.809 6.911 1.00 80.12 120 GLN A C 1
ATOM 998 O O . GLN A 1 120 ? 12.228 14.215 7.992 1.00 80.12 120 GLN A O 1
ATOM 1003 N N . PRO A 1 121 ? 13.235 15.176 6.210 1.00 67.38 121 PRO A N 1
ATOM 1004 C CA . PRO A 1 121 ? 14.582 15.079 6.760 1.00 67.38 121 PRO A CA 1
ATOM 1005 C C . PRO A 1 121 ? 14.666 15.894 8.054 1.00 67.38 121 PRO A C 1
ATOM 1007 O O . PRO A 1 121 ? 14.193 17.030 8.094 1.00 67.38 121 PRO A O 1
ATOM 1010 N N . ARG A 1 122 ? 15.242 15.299 9.101 1.00 56.28 122 ARG A N 1
ATOM 1011 C CA . ARG A 1 122 ? 15.635 16.027 10.312 1.00 56.28 122 ARG A CA 1
ATOM 1012 C C . ARG A 1 122 ? 16.988 16.689 10.119 1.00 56.28 122 ARG A C 1
ATOM 1014 O O . ARG A 1 122 ? 17.832 16.063 9.439 1.00 56.28 122 ARG A O 1
#

Radius of gyration: 13.19 Å; chains: 1; bounding box: 31×31×31 Å

Foldseek 3Di:
DDLLLLLLLLLLLVCLCLLVHHDPVLVVLSVVVCVVVVNVVSNVVSVVQCVVDVVCSLVVSLVVSLVSCPPPDLVSQLVSLVVSVVSCCVVVDHDPSSVVSSLVSCVSSVNNVVNCVVPDDD

pLDDT: mean 95.05, std 5.9, range [56.28, 98.62]